Protein AF-A0A7J4ACU8-F1 (afdb_monomer)

Structure (mmCIF, N/CA/C/O backbone):
data_AF-A0A7J4ACU8-F1
#
_entry.id   AF-A0A7J4ACU8-F1
#
loop_
_atom_site.group_PDB
_atom_site.id
_atom_site.type_symbol
_atom_site.label_atom_id
_atom_site.label_alt_id
_atom_site.label_comp_id
_atom_site.label_asym_id
_atom_site.label_entity_id
_atom_site.label_seq_id
_atom_site.pdbx_PDB_ins_code
_atom_site.Cartn_x
_atom_site.Cartn_y
_atom_site.Cartn_z
_atom_site.occupancy
_atom_site.B_iso_or_equiv
_atom_site.auth_seq_id
_atom_site.auth_comp_id
_atom_site.auth_asym_id
_atom_site.auth_atom_id
_atom_site.pdbx_PDB_model_num
ATOM 1 N N . MET A 1 1 ? -14.706 0.119 -7.478 1.00 65.50 1 MET A N 1
ATOM 2 C CA . MET A 1 1 ? -14.649 -1.304 -7.030 1.00 65.50 1 MET A CA 1
ATOM 3 C C . MET A 1 1 ? -13.783 -1.403 -5.778 1.00 65.50 1 MET A C 1
ATOM 5 O O . MET A 1 1 ? -12.895 -0.575 -5.624 1.00 65.50 1 MET A O 1
ATOM 9 N N . ALA A 1 2 ? -14.025 -2.363 -4.876 1.00 71.31 2 ALA A N 1
ATOM 10 C CA . ALA A 1 2 ? -13.189 -2.551 -3.685 1.00 71.31 2 ALA A CA 1
ATOM 11 C C . ALA A 1 2 ? -12.552 -3.946 -3.670 1.00 71.31 2 ALA A C 1
ATOM 13 O O . ALA A 1 2 ? -13.259 -4.935 -3.847 1.00 71.31 2 ALA A O 1
ATOM 14 N N . LYS A 1 3 ? -11.239 -4.022 -3.434 1.00 80.81 3 LYS A N 1
ATOM 15 C CA . LYS A 1 3 ? -10.475 -5.270 -3.307 1.00 80.81 3 LYS A CA 1
ATOM 16 C C . LYS A 1 3 ? -9.986 -5.428 -1.873 1.00 80.81 3 LYS A C 1
ATOM 18 O O . LYS A 1 3 ? -9.472 -4.481 -1.286 1.00 80.81 3 LYS A O 1
ATOM 23 N N . VAL A 1 4 ? -10.152 -6.615 -1.302 1.00 85.06 4 VAL A N 1
ATOM 24 C CA . VAL A 1 4 ? -9.584 -6.950 0.009 1.00 85.06 4 VAL A CA 1
ATOM 25 C C . VAL A 1 4 ? -8.273 -7.683 -0.221 1.00 85.06 4 VAL A C 1
ATOM 27 O O . VAL A 1 4 ? -8.247 -8.650 -0.975 1.00 85.06 4 VAL A O 1
ATOM 30 N N . ILE A 1 5 ? -7.209 -7.218 0.421 1.00 84.50 5 ILE A N 1
ATOM 31 C CA . ILE A 1 5 ? -5.882 -7.830 0.386 1.00 84.50 5 ILE A CA 1
ATOM 32 C C . ILE A 1 5 ? -5.573 -8.373 1.775 1.00 84.50 5 ILE A C 1
ATOM 34 O O . ILE A 1 5 ? -5.83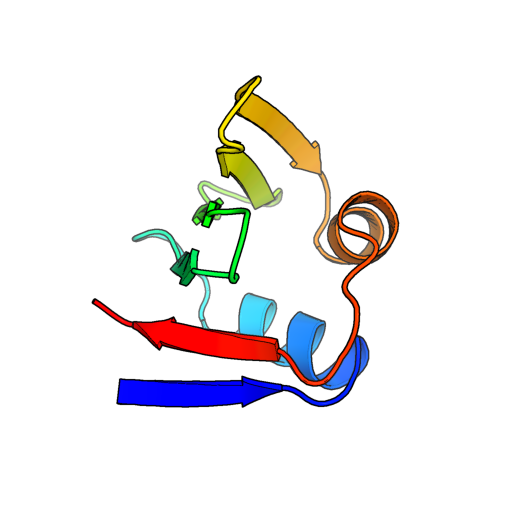8 -7.694 2.773 1.00 84.50 5 ILE A O 1
ATOM 38 N N . ARG A 1 6 ? -5.077 -9.612 1.852 1.00 87.00 6 ARG A N 1
ATOM 39 C CA . ARG A 1 6 ? -4.944 -10.346 3.120 1.00 87.00 6 ARG A CA 1
ATOM 40 C C . ARG A 1 6 ? -3.506 -10.483 3.599 1.00 87.00 6 ARG A C 1
ATOM 42 O O . ARG A 1 6 ? -3.308 -10.808 4.765 1.00 87.00 6 ARG A O 1
ATOM 49 N N . ASN A 1 7 ? -2.524 -10.236 2.740 1.00 87.25 7 ASN A N 1
ATOM 50 C CA . ASN A 1 7 ? -1.112 -10.307 3.097 1.00 87.25 7 ASN A CA 1
ATOM 51 C C . ASN A 1 7 ? -0.246 -9.381 2.225 1.00 87.25 7 ASN A C 1
ATOM 53 O O . ASN A 1 7 ? -0.712 -8.770 1.259 1.00 87.25 7 ASN A O 1
ATOM 57 N N . ASN A 1 8 ? 1.031 -9.288 2.599 1.00 83.44 8 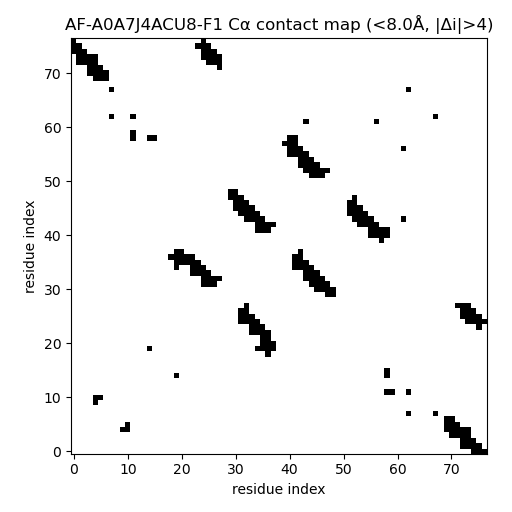ASN A N 1
ATOM 58 C CA . ASN A 1 8 ? 2.031 -8.467 1.924 1.00 83.44 8 ASN A CA 1
ATOM 59 C C . ASN A 1 8 ? 2.304 -8.910 0.482 1.00 83.44 8 ASN A C 1
ATOM 61 O O . ASN A 1 8 ? 2.470 -8.058 -0.383 1.00 83.44 8 ASN A O 1
ATOM 65 N N . GLU A 1 9 ? 2.334 -10.214 0.205 1.00 85.50 9 GLU A N 1
ATOM 66 C CA . GLU A 1 9 ? 2.608 -10.727 -1.143 1.00 85.50 9 GLU A CA 1
ATOM 67 C C . GLU A 1 9 ? 1.490 -10.354 -2.117 1.00 85.50 9 GLU A C 1
ATOM 69 O O . GLU A 1 9 ? 1.755 -9.763 -3.160 1.00 85.50 9 GLU A O 1
ATOM 74 N N . GLU A 1 10 ? 0.229 -10.581 -1.736 1.00 86.06 10 GLU A N 1
ATOM 75 C CA . GLU A 1 10 ? -0.932 -10.131 -2.502 1.00 86.06 10 GLU A CA 1
ATOM 76 C C . GLU A 1 10 ? -0.889 -8.619 -2.725 1.00 86.06 10 GLU A C 1
ATOM 78 O O . GLU A 1 10 ? -1.229 -8.153 -3.811 1.00 86.06 10 GLU A O 1
ATOM 83 N N . PHE A 1 11 ? -0.468 -7.846 -1.718 1.00 82.62 11 PHE A N 1
ATOM 84 C CA . PHE A 1 11 ? -0.320 -6.401 -1.849 1.00 82.62 11 PHE A CA 1
ATOM 85 C C . PHE A 1 11 ? 0.749 -6.028 -2.880 1.00 82.62 11 PHE A C 1
ATOM 87 O O . PHE A 1 11 ? 0.484 -5.206 -3.755 1.00 82.62 11 PHE A O 1
ATOM 94 N N . LEU A 1 12 ? 1.925 -6.659 -2.823 1.00 79.88 12 LEU A N 1
ATOM 95 C CA . LEU A 1 12 ? 3.030 -6.422 -3.752 1.00 79.88 12 LEU A CA 1
ATOM 96 C C . LEU A 1 12 ? 2.632 -6.766 -5.188 1.00 79.88 12 LEU A C 1
ATOM 98 O O . LEU A 1 12 ? 2.759 -5.932 -6.084 1.00 79.88 12 LEU A O 1
ATOM 102 N N . THR A 1 13 ? 2.110 -7.977 -5.399 1.00 83.12 13 THR A N 1
ATOM 103 C CA . THR A 1 13 ? 1.632 -8.438 -6.706 1.00 83.12 13 THR A CA 1
ATOM 104 C C . THR A 1 13 ? 0.579 -7.486 -7.246 1.00 83.12 13 THR A C 1
ATOM 106 O O . THR A 1 13 ? 0.572 -7.173 -8.434 1.00 83.12 13 THR A O 1
ATOM 109 N N . TYR A 1 14 ? -0.287 -6.977 -6.371 1.00 79.06 14 TYR A N 1
ATOM 110 C CA . TYR A 1 14 ? -1.314 -6.034 -6.761 1.00 79.06 14 TYR A CA 1
ATOM 111 C C . TYR A 1 14 ? -0.761 -4.671 -7.185 1.00 79.06 14 TYR A C 1
ATOM 113 O O . TYR A 1 14 ? -1.181 -4.151 -8.216 1.00 79.06 14 TYR A O 1
ATOM 121 N N . LEU A 1 15 ? 0.203 -4.119 -6.443 1.00 75.69 15 LEU A N 1
ATOM 122 C CA . LEU A 1 15 ? 0.880 -2.873 -6.812 1.00 75.69 15 LEU A CA 1
ATOM 123 C C . LEU A 1 15 ? 1.618 -2.991 -8.148 1.00 75.69 15 LEU A C 1
ATOM 125 O O . LEU A 1 15 ? 1.528 -2.086 -8.974 1.00 75.69 15 LEU A O 1
ATOM 129 N N . ILE A 1 16 ? 2.306 -4.114 -8.369 1.00 76.06 16 ILE A N 1
ATOM 130 C CA . ILE A 1 16 ? 3.032 -4.387 -9.615 1.00 76.06 16 ILE A CA 1
ATOM 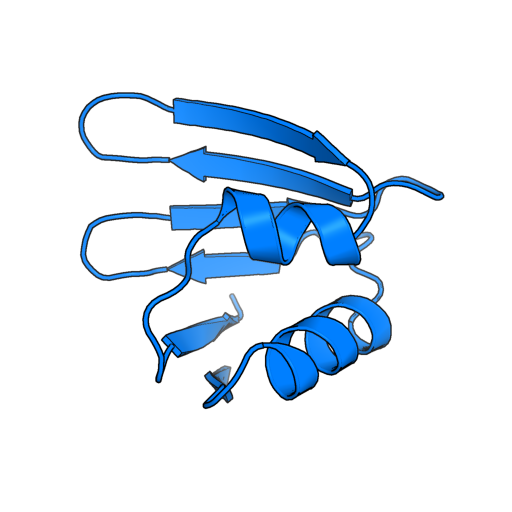131 C C . ILE A 1 16 ? 2.054 -4.537 -10.782 1.00 76.06 16 ILE A C 1
ATOM 133 O O . ILE A 1 16 ? 2.257 -3.930 -11.831 1.00 76.06 16 ILE A O 1
ATOM 137 N N . SER A 1 17 ? 0.979 -5.306 -10.588 1.00 76.62 17 SER A N 1
ATOM 138 C CA . SER A 1 17 ? -0.041 -5.556 -11.611 1.00 76.62 17 SER A CA 1
ATOM 139 C C . SER A 1 17 ? -0.804 -4.300 -12.021 1.00 76.62 17 SER A C 1
ATOM 141 O O . SER A 1 17 ? -1.258 -4.230 -13.158 1.00 76.62 17 SER A O 1
ATOM 143 N N . LEU A 1 18 ? -0.985 -3.343 -11.111 1.00 70.88 18 LEU A N 1
ATOM 144 C CA . LEU A 1 18 ? -1.686 -2.096 -11.405 1.00 70.88 18 LEU A CA 1
ATOM 145 C C . LEU A 1 18 ? -0.850 -1.089 -12.193 1.00 70.88 18 LEU A C 1
ATOM 147 O O . LEU A 1 18 ? -1.447 -0.157 -12.712 1.00 70.88 18 LEU A O 1
ATOM 151 N N . ASN A 1 19 ? 0.481 -1.254 -12.241 1.00 67.62 19 ASN A N 1
ATOM 152 C CA . ASN A 1 19 ? 1.439 -0.328 -12.859 1.00 67.62 19 ASN A CA 1
ATOM 153 C C . ASN A 1 19 ? 0.981 1.144 -12.772 1.00 67.62 19 ASN A C 1
ATOM 155 O O . ASN A 1 19 ? 0.533 1.698 -13.773 1.00 67.62 19 ASN A O 1
ATOM 159 N N . PRO A 1 20 ? 0.986 1.750 -11.572 1.00 62.66 20 PRO A N 1
ATOM 160 C CA . PRO A 1 20 ? 0.150 2.910 -11.303 1.00 62.66 20 PRO A CA 1
ATOM 161 C C . PRO A 1 20 ? 0.739 4.212 -11.847 1.00 62.66 20 PRO A C 1
ATOM 163 O O . PRO A 1 20 ? 1.176 5.065 -11.072 1.00 62.66 20 PRO A O 1
ATOM 166 N N . ASP A 1 21 ? 0.703 4.377 -13.166 1.00 62.38 21 ASP A N 1
ATOM 167 C CA . ASP A 1 21 ? 0.920 5.654 -13.846 1.00 62.38 21 ASP A CA 1
ATOM 168 C C . ASP A 1 21 ? -0.090 6.705 -13.340 1.00 62.38 21 ASP A C 1
ATOM 170 O O . ASP A 1 21 ? 0.286 7.829 -13.016 1.00 62.38 21 ASP A O 1
ATOM 174 N N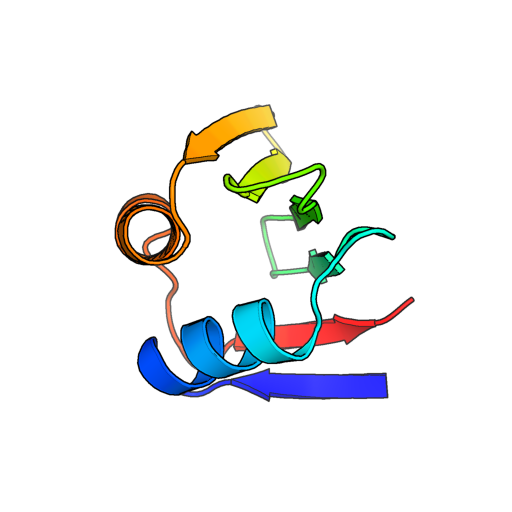 . GLU A 1 22 ? -1.357 6.313 -13.138 1.00 58.41 22 GLU A N 1
ATOM 175 C CA . GLU A 1 22 ? -2.432 7.209 -12.665 1.00 58.41 22 GLU A CA 1
ATOM 176 C C . GLU A 1 22 ? -2.542 7.330 -11.132 1.00 58.41 22 GLU A C 1
ATOM 178 O O . GLU A 1 22 ? -3.278 8.168 -10.613 1.00 58.41 22 GLU A O 1
ATOM 183 N N . GLY A 1 23 ? -1.758 6.557 -10.379 1.00 66.44 23 GLY A N 1
ATOM 184 C CA . GLY A 1 23 ? -1.777 6.589 -8.920 1.00 66.44 23 GLY A CA 1
ATOM 185 C C . GLY A 1 23 ? -2.921 5.797 -8.283 1.00 66.44 23 GLY A C 1
ATOM 186 O O . GLY A 1 23 ? -4.094 5.932 -8.603 1.00 66.44 23 GLY A O 1
ATOM 187 N N . ILE A 1 24 ? -2.579 4.969 -7.302 1.00 74.44 24 ILE A N 1
ATO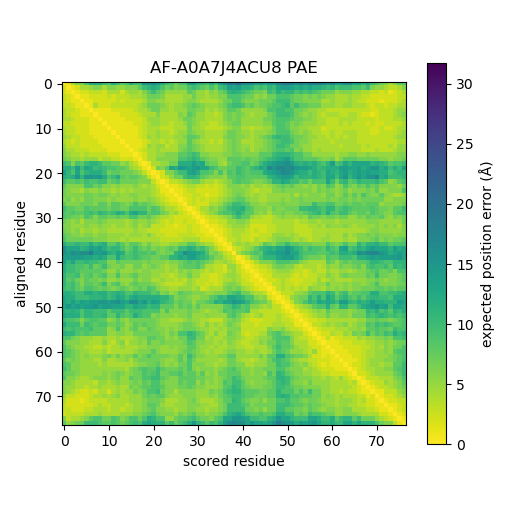M 188 C CA . ILE A 1 24 ? -3.520 4.171 -6.519 1.00 74.44 24 ILE A CA 1
ATOM 189 C C . ILE A 1 24 ? -3.812 4.908 -5.234 1.00 74.44 24 ILE A C 1
ATOM 191 O O . ILE A 1 24 ? -2.904 5.196 -4.458 1.00 74.44 24 ILE A O 1
ATOM 195 N N . LYS A 1 25 ? -5.088 5.133 -4.955 1.00 74.75 25 LYS A N 1
ATOM 196 C CA . LYS A 1 25 ? -5.533 5.709 -3.694 1.00 74.75 25 LYS A CA 1
ATOM 197 C C . LYS A 1 25 ? -6.125 4.629 -2.794 1.00 74.75 25 LYS A C 1
ATOM 199 O O . LYS A 1 25 ? -7.123 4.001 -3.120 1.00 74.75 25 LYS A O 1
ATOM 204 N N . ILE A 1 26 ? -5.519 4.419 -1.633 1.00 75.12 26 ILE A N 1
ATOM 205 C CA . ILE A 1 26 ? -5.938 3.448 -0.623 1.00 75.12 26 ILE A CA 1
ATOM 206 C C . ILE A 1 26 ? -6.435 4.210 0.595 1.00 75.12 26 ILE A C 1
ATOM 208 O O . ILE A 1 26 ? -5.689 4.955 1.223 1.00 75.12 26 ILE A O 1
ATOM 212 N N . ARG A 1 27 ? -7.693 3.998 0.976 1.00 73.81 27 ARG A N 1
ATOM 213 C CA . ARG A 1 27 ? -8.268 4.620 2.169 1.00 73.81 27 ARG A CA 1
ATOM 214 C C . ARG A 1 27 ? -8.356 3.603 3.301 1.00 73.81 27 ARG A C 1
ATOM 216 O O . ARG A 1 27 ? -9.135 2.658 3.231 1.00 73.81 27 ARG A O 1
ATOM 223 N N . LEU A 1 28 ? -7.564 3.816 4.343 1.00 71.88 28 LEU A N 1
ATOM 224 C CA . LEU A 1 28 ? -7.651 3.115 5.621 1.00 71.88 28 LEU A CA 1
ATOM 225 C C . LEU A 1 28 ? -8.465 3.962 6.615 1.00 71.88 28 LEU A C 1
ATOM 227 O O . LEU A 1 28 ? -8.774 5.125 6.357 1.00 71.88 28 LEU A O 1
ATOM 231 N N . LYS A 1 29 ? -8.827 3.381 7.765 1.00 70.81 29 LYS A N 1
ATOM 232 C CA . LYS A 1 29 ? -9.686 4.036 8.771 1.00 70.81 29 LYS A CA 1
ATOM 233 C C . LYS A 1 29 ? -9.134 5.391 9.246 1.00 70.81 29 LYS A C 1
ATOM 235 O O . LYS A 1 29 ? -9.900 6.338 9.400 1.00 70.81 29 LYS A O 1
ATOM 240 N N . ASP A 1 30 ? -7.816 5.484 9.416 1.00 72.38 30 ASP A N 1
ATOM 241 C CA . ASP A 1 30 ? -7.136 6.654 9.997 1.00 72.38 30 ASP A CA 1
ATOM 242 C C . ASP A 1 30 ? -6.069 7.268 9.079 1.00 72.38 30 ASP A C 1
ATOM 244 O O . ASP A 1 30 ? -5.421 8.250 9.446 1.00 72.38 30 ASP A O 1
ATOM 248 N N . LYS A 1 31 ? -5.888 6.678 7.893 1.00 75.38 31 LYS A N 1
ATOM 249 C CA . LYS A 1 31 ? -4.813 6.993 6.950 1.00 75.38 31 LYS A CA 1
ATOM 250 C C . LYS A 1 31 ? -5.334 6.919 5.526 1.00 75.38 31 LYS A C 1
ATOM 252 O O . LYS A 1 31 ? -6.133 6.045 5.201 1.00 75.38 31 LYS A O 1
ATOM 257 N N . GLU A 1 32 ? -4.810 7.747 4.651 1.00 80.75 32 GLU A N 1
ATOM 258 C CA . GLU A 1 32 ? -4.985 7.623 3.213 1.00 80.75 32 GLU A CA 1
ATOM 259 C C . GLU A 1 32 ? -3.605 7.460 2.581 1.00 80.75 32 GLU A C 1
ATOM 261 O O . GLU A 1 32 ? -2.706 8.239 2.857 1.00 80.75 32 GLU A O 1
ATOM 266 N N . ILE A 1 33 ? -3.407 6.418 1.783 1.00 77.75 33 ILE A N 1
ATOM 267 C CA . ILE A 1 33 ? -2.130 6.097 1.151 1.00 77.75 33 ILE A CA 1
ATOM 268 C C . ILE A 1 33 ? -2.323 6.254 -0.350 1.00 77.75 33 ILE A C 1
ATOM 270 O O . ILE A 1 33 ? -3.137 5.558 -0.945 1.00 77.75 33 ILE A O 1
ATOM 274 N N . ILE A 1 34 ? -1.589 7.166 -0.965 1.00 78.81 34 ILE A N 1
ATOM 275 C CA . ILE A 1 34 ? -1.564 7.367 -2.409 1.00 78.81 34 ILE A CA 1
ATOM 276 C C . ILE A 1 34 ? -0.241 6.810 -2.918 1.00 78.81 34 ILE A C 1
ATOM 278 O O . ILE A 1 34 ? 0.809 7.177 -2.401 1.00 78.81 34 ILE A O 1
ATOM 282 N N . ILE A 1 35 ? -0.284 5.918 -3.899 1.00 75.88 35 ILE A N 1
ATOM 283 C CA . ILE A 1 35 ? 0.884 5.233 -4.450 1.00 75.88 35 ILE A CA 1
ATOM 284 C C . ILE A 1 35 ? 0.938 5.514 -5.944 1.00 75.88 35 ILE A C 1
ATOM 286 O O . ILE A 1 35 ? 0.092 5.027 -6.682 1.00 75.88 35 ILE A O 1
ATOM 290 N N . THR A 1 36 ? 1.926 6.271 -6.399 1.00 75.56 36 THR A N 1
ATOM 291 C CA . THR A 1 36 ? 2.175 6.516 -7.825 1.00 75.56 36 THR A CA 1
ATOM 292 C C . THR A 1 36 ? 3.455 5.817 -8.253 1.00 75.56 36 THR A C 1
ATOM 294 O O . THR A 1 36 ? 4.395 5.686 -7.468 1.00 75.56 36 THR A O 1
ATOM 29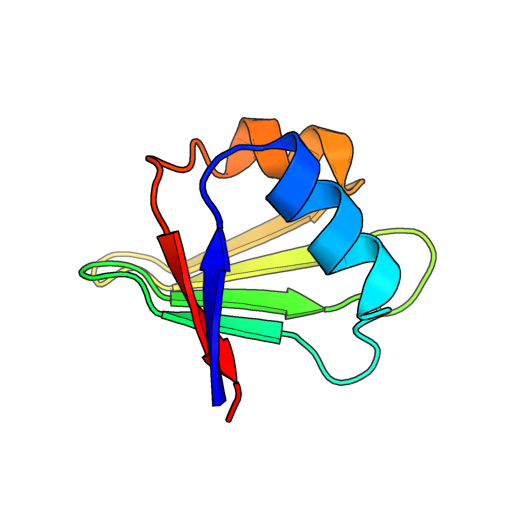7 N N . LYS A 1 37 ? 3.512 5.368 -9.502 1.00 73.06 37 LYS A N 1
ATOM 298 C CA . LYS A 1 37 ? 4.718 4.814 -10.112 1.00 73.06 37 LYS A CA 1
ATOM 299 C C . LYS A 1 37 ? 5.069 5.670 -11.328 1.00 73.06 37 LYS A C 1
ATOM 301 O O . LYS A 1 37 ? 4.694 5.322 -12.437 1.00 73.06 37 LYS A O 1
ATOM 306 N N . PRO A 1 38 ? 5.760 6.802 -11.118 1.00 60.59 38 PRO A N 1
ATOM 307 C CA . PRO A 1 38 ? 6.180 7.651 -12.224 1.00 60.59 38 PRO A CA 1
ATOM 308 C C . PRO A 1 38 ? 7.308 7.031 -13.071 1.00 60.59 38 PRO A C 1
ATOM 310 O O . PRO A 1 38 ? 7.553 7.543 -14.154 1.00 60.59 38 PRO A O 1
ATOM 313 N N . ASP A 1 39 ? 8.019 5.998 -12.573 1.00 66.75 39 ASP A N 1
ATOM 314 C CA . ASP A 1 39 ? 9.146 5.336 -13.263 1.00 66.75 39 ASP A CA 1
ATOM 315 C C . ASP A 1 39 ? 9.543 3.994 -12.564 1.00 66.75 39 ASP A C 1
ATOM 317 O O . ASP A 1 39 ? 8.676 3.206 -12.179 1.00 66.75 39 ASP A O 1
ATOM 321 N N . VAL A 1 40 ? 10.837 3.709 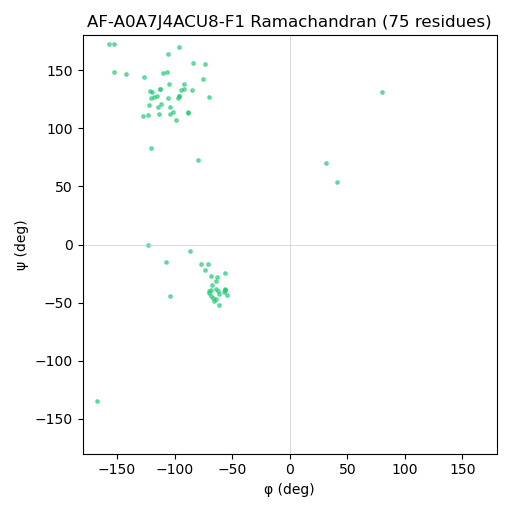-12.331 1.00 62.78 40 VAL A N 1
ATOM 322 C CA . VAL A 1 40 ? 11.340 2.486 -11.655 1.00 62.78 40 VAL A CA 1
ATOM 323 C C . VAL A 1 40 ? 10.973 2.425 -10.161 1.00 62.78 40 VAL A C 1
ATOM 325 O O . VAL A 1 40 ? 10.839 1.339 -9.592 1.00 62.78 40 VAL A O 1
ATOM 328 N N . LYS A 1 41 ? 10.780 3.580 -9.511 1.00 69.19 41 LYS A N 1
ATOM 329 C CA . LYS A 1 41 ? 10.446 3.688 -8.080 1.00 69.19 41 LYS A CA 1
ATOM 330 C C . LYS A 1 41 ? 8.993 4.093 -7.875 1.00 69.19 41 LYS A C 1
ATOM 332 O O . LYS A 1 41 ? 8.437 4.884 -8.633 1.00 69.19 41 LYS A O 1
ATOM 337 N N . TYR A 1 42 ? 8.410 3.617 -6.783 1.00 72.25 42 TYR A N 1
ATOM 338 C CA . TYR A 1 42 ? 7.079 4.019 -6.353 1.00 72.25 42 TYR A CA 1
ATOM 339 C C . TYR A 1 42 ? 7.201 5.203 -5.390 1.00 72.25 42 TYR A C 1
ATOM 341 O O . TYR A 1 42 ? 8.021 5.215 -4.467 1.00 72.25 42 TYR A O 1
ATOM 349 N 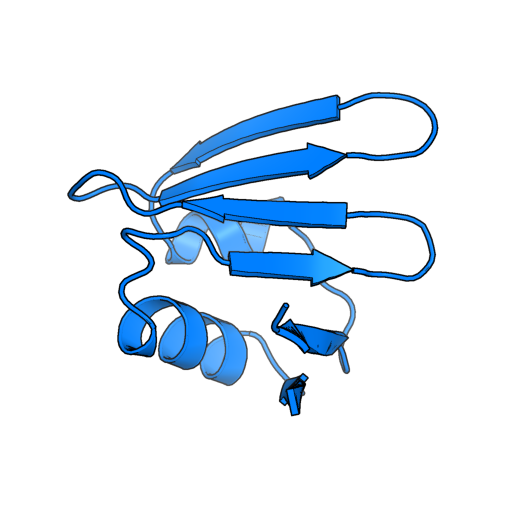N . CYS A 1 43 ? 6.373 6.215 -5.603 1.00 70.69 43 CYS A N 1
ATOM 350 C CA . CYS A 1 43 ? 6.158 7.306 -4.670 1.00 70.69 43 CYS A CA 1
ATOM 351 C C . CYS A 1 43 ? 4.926 6.998 -3.824 1.00 70.69 43 CYS A C 1
ATOM 353 O O . CYS A 1 43 ? 3.850 6.743 -4.354 1.00 70.69 43 CYS A O 1
ATOM 355 N N . ILE A 1 44 ? 5.075 7.069 -2.508 1.00 73.62 44 ILE A N 1
ATOM 356 C CA . ILE A 1 44 ? 3.993 6.895 -1.550 1.00 73.62 44 ILE A CA 1
ATOM 357 C C . ILE A 1 44 ? 3.768 8.188 -0.800 1.00 73.62 44 ILE A C 1
ATOM 359 O O . ILE A 1 44 ? 4.690 8.734 -0.203 1.00 73.62 44 ILE A O 1
ATOM 363 N N . LEU A 1 45 ? 2.522 8.635 -0.777 1.00 74.50 45 LEU A N 1
ATOM 364 C CA . LEU A 1 45 ? 2.048 9.707 0.074 1.00 74.50 45 LEU A CA 1
ATOM 365 C C . LEU A 1 45 ? 1.056 9.131 1.085 1.00 74.50 45 LEU A C 1
ATOM 367 O O . LEU A 1 45 ? -0.031 8.704 0.716 1.00 74.50 45 LEU A O 1
ATOM 371 N N . ILE A 1 46 ? 1.422 9.127 2.361 1.00 72.62 46 ILE A N 1
ATOM 372 C CA . ILE A 1 46 ? 0.548 8.741 3.467 1.00 72.62 46 ILE A CA 1
ATOM 373 C C . ILE A 1 46 ? 0.000 10.018 4.091 1.00 72.62 46 ILE A C 1
ATOM 375 O O . ILE A 1 46 ? 0.723 10.721 4.793 1.00 72.62 46 ILE A O 1
ATOM 379 N N . LYS A 1 47 ? -1.276 10.306 3.873 1.00 73.75 47 LYS A N 1
ATOM 380 C CA . LYS A 1 47 ? -1.998 11.355 4.584 1.00 73.75 47 LYS A CA 1
ATOM 381 C C . LYS A 1 47 ? -2.605 10.792 5.858 1.00 73.75 47 LYS A C 1
ATOM 383 O O . LYS A 1 47 ? -3.514 9.963 5.806 1.00 73.75 47 LYS A O 1
ATOM 388 N N . ASN A 1 48 ? -2.112 11.240 7.005 1.00 72.75 48 ASN A N 1
ATOM 389 C CA . ASN A 1 48 ? -2.750 10.989 8.296 1.00 72.75 48 ASN A CA 1
ATOM 390 C C . ASN A 1 48 ? -3.427 12.269 8.788 1.00 72.75 48 ASN A C 1
ATOM 392 O O . ASN A 1 48 ? -3.094 13.367 8.358 1.00 72.75 48 ASN A O 1
ATOM 396 N N . LYS A 1 49 ? -4.322 12.149 9.773 1.00 70.69 49 LYS A N 1
ATOM 397 C CA . LYS A 1 49 ? -4.982 13.314 10.397 1.00 70.69 49 LYS A CA 1
ATOM 398 C C . LYS A 1 49 ? -4.014 14.357 10.977 1.00 70.69 49 LYS A C 1
ATOM 400 O O . LYS A 1 49 ? -4.410 15.499 11.164 1.00 70.69 49 LYS A O 1
ATOM 405 N N . ILE A 1 50 ? -2.791 13.947 11.320 1.00 73.56 50 ILE A N 1
ATOM 406 C CA . ILE A 1 50 ? -1.821 14.777 12.049 1.00 73.56 50 ILE A CA 1
ATOM 407 C C . ILE A 1 50 ? -0.727 15.306 11.116 1.00 73.56 50 ILE A C 1
ATOM 409 O O . ILE A 1 50 ? -0.349 16.470 11.218 1.00 73.56 50 ILE A O 1
ATOM 413 N N . ARG A 1 51 ? -0.191 14.455 10.231 1.00 72.56 51 ARG A N 1
ATOM 414 C CA . ARG A 1 51 ? 0.883 14.796 9.289 1.00 72.56 51 ARG A CA 1
ATOM 415 C C . ARG A 1 51 ? 0.809 13.933 8.039 1.00 72.56 51 ARG A C 1
ATOM 417 O O . ARG A 1 51 ? 0.467 12.751 8.116 1.00 72.56 51 ARG A O 1
ATOM 424 N N . ASP A 1 52 ? 1.224 14.529 6.933 1.00 76.31 52 ASP A N 1
ATOM 425 C CA . ASP A 1 52 ? 1.440 13.839 5.672 1.00 76.31 52 ASP A CA 1
ATOM 426 C C . ASP A 1 52 ? 2.900 13.373 5.588 1.00 76.31 52 ASP A C 1
ATOM 428 O O . ASP A 1 52 ? 3.821 14.106 5.951 1.00 76.31 52 ASP A O 1
ATOM 432 N N . TYR A 1 53 ? 3.115 12.156 5.099 1.00 76.38 53 TYR A N 1
ATOM 433 C CA . TYR A 1 53 ? 4.436 11.567 4.894 1.00 76.38 53 TYR A CA 1
ATOM 434 C C . TYR A 1 53 ? 4.613 11.203 3.425 1.00 76.38 53 TYR A C 1
ATOM 436 O O . TYR A 1 53 ? 3.737 10.565 2.846 1.00 76.38 53 TYR A O 1
ATOM 444 N N . LYS A 1 54 ? 5.749 11.572 2.824 1.00 78.75 54 LYS A N 1
ATOM 445 C CA . LYS A 1 54 ? 6.092 11.213 1.443 1.00 78.75 54 LYS A CA 1
ATOM 446 C C . LYS A 1 54 ? 7.359 10.363 1.420 1.00 78.75 54 LYS A C 1
ATOM 448 O O . LYS A 1 54 ? 8.384 10.781 1.948 1.00 78.75 54 LYS A O 1
ATOM 453 N N . TYR A 1 55 ? 7.288 9.210 0.769 1.00 75.62 55 TYR A N 1
ATOM 454 C CA . TYR A 1 55 ? 8.399 8.283 0.578 1.00 75.62 55 TYR A CA 1
ATOM 455 C C . TYR A 1 55 ? 8.560 7.970 -0.907 1.00 75.62 55 TYR A C 1
ATOM 457 O O . TYR A 1 55 ? 7.571 7.847 -1.625 1.00 75.62 55 TYR A O 1
ATOM 465 N N . THR A 1 56 ? 9.794 7.804 -1.370 1.00 78.31 56 THR A N 1
ATOM 466 C CA . THR A 1 56 ? 10.085 7.326 -2.727 1.00 78.31 56 THR A CA 1
ATOM 467 C C . THR A 1 56 ? 11.030 6.146 -2.609 1.00 78.31 56 THR A C 1
ATOM 469 O O . THR A 1 56 ? 12.171 6.311 -2.183 1.00 78.31 56 THR A O 1
ATOM 472 N N . SER A 1 57 ? 10.545 4.949 -2.926 1.00 77.19 57 SER A N 1
ATOM 473 C CA . SER A 1 57 ? 11.276 3.709 -2.670 1.00 77.19 57 SER A CA 1
ATOM 474 C C . SER A 1 57 ? 10.801 2.580 -3.593 1.00 77.19 57 SER A C 1
ATOM 476 O O . SER A 1 57 ? 9.848 2.738 -4.362 1.00 77.19 57 SER A O 1
ATOM 478 N N . ASN A 1 58 ? 11.501 1.451 -3.562 1.00 79.69 58 ASN A N 1
ATOM 479 C CA . ASN A 1 58 ? 11.119 0.259 -4.310 1.00 79.69 58 ASN A CA 1
ATOM 480 C C . ASN A 1 58 ? 9.901 -0.421 -3.648 1.00 79.69 58 ASN A C 1
ATOM 482 O O . ASN A 1 58 ? 9.679 -0.258 -2.445 1.00 79.69 58 ASN A O 1
ATOM 486 N N . PRO A 1 59 ? 9.093 -1.194 -4.396 1.00 72.62 59 PRO A N 1
ATOM 487 C CA . PRO A 1 59 ? 7.836 -1.743 -3.876 1.00 72.62 59 PRO A CA 1
ATOM 488 C C . PRO A 1 59 ? 8.024 -2.714 -2.694 1.00 72.62 59 PRO A C 1
ATOM 490 O O . PRO A 1 59 ? 7.164 -2.785 -1.820 1.00 72.62 59 PRO A O 1
ATOM 493 N N . GLU A 1 60 ? 9.160 -3.409 -2.601 1.00 78.19 60 GLU A N 1
ATOM 494 C CA . GLU A 1 60 ? 9.477 -4.276 -1.455 1.00 78.19 60 GLU A CA 1
ATOM 495 C C . GLU A 1 60 ? 9.758 -3.487 -0.169 1.00 78.19 60 GLU A C 1
ATOM 497 O O . GLU A 1 60 ? 9.303 -3.846 0.918 1.00 78.19 60 GLU A O 1
ATOM 502 N N . GLU A 1 61 ? 10.498 -2.385 -0.279 1.00 78.38 61 GLU A N 1
ATOM 503 C CA . GLU A 1 61 ? 10.791 -1.500 0.852 1.00 78.38 61 GLU A CA 1
ATOM 504 C C . GLU A 1 61 ? 9.529 -0.784 1.339 1.00 78.38 61 GLU A C 1
ATOM 506 O O . GLU A 1 61 ? 9.319 -0.606 2.536 1.00 78.38 61 GLU A O 1
ATOM 511 N N . ILE A 1 62 ? 8.642 -0.443 0.410 1.00 72.88 62 ILE A N 1
ATOM 512 C CA . ILE A 1 62 ? 7.333 0.149 0.683 1.00 72.88 62 ILE A CA 1
ATOM 513 C C . ILE A 1 62 ? 6.504 -0.681 1.651 1.00 72.88 62 ILE A C 1
ATOM 515 O O . ILE A 1 62 ? 5.891 -0.129 2.564 1.00 72.88 62 ILE A O 1
ATOM 519 N N . ILE A 1 63 ? 6.497 -1.999 1.474 1.00 75.44 63 ILE A N 1
ATOM 520 C CA . ILE A 1 63 ? 5.756 -2.901 2.353 1.00 75.44 63 ILE A CA 1
ATOM 521 C C . ILE A 1 63 ? 6.287 -2.815 3.781 1.00 75.44 63 ILE A C 1
ATOM 523 O O . ILE A 1 63 ? 5.504 -2.779 4.730 1.00 75.44 63 ILE A O 1
ATOM 527 N N . LYS 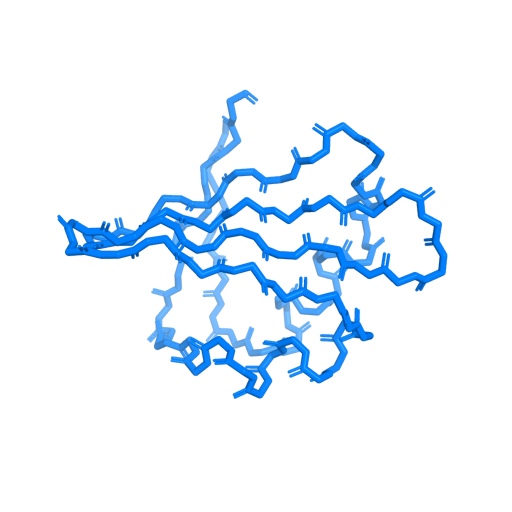A 1 64 ? 7.611 -2.720 3.927 1.00 76.38 64 LYS A N 1
ATOM 528 C CA . LYS A 1 64 ? 8.268 -2.582 5.229 1.00 76.38 64 LYS A CA 1
ATOM 529 C C . LYS A 1 64 ? 7.976 -1.224 5.871 1.00 76.38 64 LYS A C 1
ATOM 531 O O . LYS A 1 64 ? 7.757 -1.168 7.074 1.00 76.38 64 LYS A O 1
ATOM 536 N N . ILE A 1 65 ? 7.939 -0.145 5.084 1.00 74.50 65 ILE A N 1
ATOM 537 C CA . ILE A 1 65 ? 7.667 1.217 5.578 1.00 74.50 65 ILE A CA 1
ATOM 538 C C . ILE A 1 65 ? 6.208 1.374 6.018 1.00 74.50 65 ILE A C 1
ATOM 540 O O . ILE A 1 65 ? 5.926 2.046 7.009 1.00 74.50 65 ILE A O 1
ATOM 544 N N . LEU A 1 66 ? 5.270 0.793 5.267 1.00 73.44 66 LEU A N 1
ATOM 545 C CA . LEU A 1 66 ? 3.845 0.993 5.516 1.00 73.44 66 LEU A CA 1
ATOM 546 C C . LEU A 1 66 ? 3.321 0.255 6.753 1.00 73.44 66 LEU A C 1
ATOM 548 O O . LEU A 1 66 ? 2.271 0.661 7.261 1.00 73.44 66 LEU A O 1
ATOM 552 N N . ASP A 1 67 ? 4.017 -0.796 7.207 1.00 76.06 67 ASP A N 1
ATOM 553 C CA . ASP A 1 67 ? 3.626 -1.651 8.340 1.00 76.06 67 ASP A CA 1
ATOM 554 C C . ASP A 1 67 ? 2.112 -1.950 8.328 1.00 76.06 67 ASP A C 1
ATOM 556 O O . ASP A 1 67 ? 1.343 -1.609 9.235 1.00 76.06 67 ASP A O 1
ATOM 560 N N . LEU A 1 68 ? 1.634 -2.469 7.192 1.00 75.12 68 LEU A N 1
ATOM 561 C CA . LEU A 1 68 ? 0.205 -2.652 6.955 1.00 75.12 68 LEU A CA 1
ATOM 562 C C . LEU A 1 68 ? -0.338 -3.774 7.839 1.00 75.12 68 LEU A C 1
ATOM 564 O O . LEU A 1 68 ? 0.132 -4.909 7.806 1.00 75.12 68 LEU A O 1
ATOM 568 N N . LYS A 1 69 ? -1.404 -3.469 8.582 1.00 80.00 69 LYS A N 1
ATOM 569 C CA . LYS A 1 69 ? -2.188 -4.481 9.295 1.00 80.00 69 LYS A CA 1
ATOM 570 C C . LYS A 1 69 ? -3.273 -5.022 8.377 1.00 80.00 69 LYS A C 1
ATOM 572 O O . LYS A 1 69 ? -4.188 -4.292 7.998 1.00 80.00 69 LYS A O 1
ATOM 577 N N . PHE A 1 70 ? -3.158 -6.297 8.032 1.00 80.50 70 PHE A N 1
ATOM 578 C CA . PHE A 1 70 ? -4.124 -6.999 7.195 1.00 80.50 70 PHE A CA 1
ATOM 579 C C . PHE A 1 70 ? -5.311 -7.543 8.007 1.00 80.50 70 PHE A C 1
ATOM 581 O O . PHE A 1 70 ? -5.168 -7.793 9.205 1.00 80.50 70 PHE A O 1
ATOM 588 N N . PRO A 1 71 ? -6.473 -7.770 7.364 1.00 82.81 71 PRO A N 1
ATOM 589 C CA . PRO A 1 71 ? -6.767 -7.480 5.958 1.00 82.81 71 PRO A CA 1
ATOM 590 C C . PRO A 1 71 ? -6.999 -5.985 5.700 1.00 82.81 71 PRO A C 1
ATOM 592 O O . PRO A 1 71 ? -7.638 -5.294 6.492 1.00 82.81 71 PRO A O 1
ATOM 595 N N . ILE A 1 72 ? -6.522 -5.494 4.555 1.00 79.69 72 ILE A N 1
ATOM 596 C CA . ILE A 1 72 ? -6.764 -4.120 4.095 1.00 79.69 72 ILE A CA 1
ATOM 597 C C . ILE A 1 72 ? -7.797 -4.118 2.971 1.00 79.69 72 ILE A C 1
ATOM 599 O O . ILE A 1 72 ? -7.764 -4.954 2.068 1.00 79.69 72 ILE A O 1
ATOM 603 N N . LYS A 1 73 ? -8.721 -3.158 3.009 1.00 79.75 73 LYS A N 1
ATOM 604 C CA . LYS A 1 73 ? -9.690 -2.933 1.935 1.00 79.75 73 LYS A CA 1
ATOM 605 C C . LYS A 1 73 ? -9.225 -1.750 1.093 1.00 79.75 73 LYS A C 1
ATOM 607 O O . LYS A 1 73 ? -9.193 -0.622 1.572 1.00 79.75 73 LYS A O 1
ATOM 612 N N . ILE A 1 74 ? -8.882 -2.018 -0.158 1.00 74.19 74 ILE A N 1
ATOM 613 C CA . ILE A 1 74 ? -8.502 -1.018 -1.152 1.00 74.19 74 ILE A CA 1
ATOM 614 C C . ILE A 1 74 ? -9.749 -0.651 -1.953 1.00 74.19 74 ILE A C 1
ATOM 616 O O . ILE A 1 74 ? -10.492 -1.535 -2.374 1.00 74.19 74 ILE A O 1
ATOM 620 N N . VAL A 1 75 ? -10.001 0.641 -2.149 1.00 68.81 75 VAL A N 1
ATOM 621 C CA . VAL A 1 75 ? -11.146 1.146 -2.917 1.00 68.81 75 VAL A CA 1
ATOM 622 C C . VAL A 1 75 ? -10.610 2.016 -4.044 1.00 68.81 75 VAL A C 1
ATOM 624 O O . VAL A 1 75 ? -9.946 3.006 -3.762 1.00 68.81 75 VAL A O 1
ATOM 627 N N . PHE A 1 76 ? -10.905 1.645 -5.290 1.00 63.50 76 PHE A N 1
ATOM 628 C CA . PHE A 1 76 ? -10.556 2.434 -6.477 1.00 63.50 76 PHE A CA 1
ATOM 629 C C . PHE A 1 76 ? -11.629 3.486 -6.714 1.00 63.50 76 PHE A C 1
ATOM 631 O O . PHE A 1 76 ? -12.824 3.154 -6.672 1.00 63.50 76 PHE A O 1
ATOM 638 N N . TYR A 1 77 ? -11.171 4.709 -6.954 1.00 59.41 77 TYR A N 1
ATOM 639 C CA . TYR A 1 77 ? -11.959 5.846 -7.407 1.00 59.41 77 TYR A CA 1
ATOM 640 C C . TYR A 1 77 ? -11.456 6.257 -8.777 1.00 59.41 77 TYR A C 1
ATOM 642 O O . TYR A 1 77 ? -10.221 6.166 -8.959 1.00 59.41 77 TYR A O 1
#

Secondary structure (DSSP, 8-state):
-EEEE-SHHHHHHHHHHH--SS-EEEE-SSEEEEEE-SSSSEEEEEEESS-EEEEEE-HHHHHHHHT--SSEEEE--

Mean predicted aligned error: 6.23 Å

pLDDT: mean 74.79, std 6.36, range [58.41, 87.25]

Nearest PDB structures (foldseek):
  8vl4-assembly1_A  TM=6.224E-01  e=1.300E+00  synthetic construct
  1vr8-assembly1_A  TM=4.756E-01  e=3.486E+00  Thermotoga maritima
  6e5w-assembly4_D  TM=4.512E-01  e=5.875E+00  Homo sapiens
  2qo5-assembly1_A  TM=3.964E-01  e=8.817E+00  Danio rerio

Sequence (77 aa):
MAKVIRNNEEFLTYLISLNPDEGIKIRLKDKEIIITKPDVKYCILIKNKIRDYKYTSNPEEIIKILDLKFPIKIVFY

Foldseek 3Di:
DKDWDFDLVSVLCVCVVCQACPWFWFDDPFWIWIWHPVDQWIWIWIDGPVDIDIDTGHSVVVSVVVVDDDGGMGDGD

Solvent-accessible surface area (backbone atoms only — not comparable to full-atom values): 4453 Å² total; per-residue (Å²): 99,74,49,79,36,71,47,70,63,58,44,47,54,46,55,61,73,59,60,26,70,87,45,44,55,32,58,54,100,71,38,33,39,35,39,29,30,89,65,97,43,34,36,36,39,38,43,38,93,86,55,73,45,80,50,76,41,48,72,74,56,44,56,67,72,62,66,74,73,64,70,39,59,38,44,61,128

Radius of gyration: 11.43 Å; Cα contacts (8 Å, |Δi|>4): 134; chains: 1; bounding box: 26×26×26 Å